Protein AF-A0A7S0BFD5-F1 (afdb_monomer_lite)

Sequence (142 aa):
APPDASTYDIEVDNAEVEEEEEFLEQQDAAEREHNFRFEEEKGTSIVSYSRNIDDSARRVDDRRKKQRERKRLLKEQKKQEKLEEINRLRNLKKLEINERLKQLEQTSGGVQFDAFDLDEDFDPDKFADKMAEKFGEDYYGQ

Radius of gyration: 46.41 Å; chains: 1; bounding box: 113×35×110 Å

Secondary structure (DSSP, 8-state):
-PPP---------HHHHHHHHHHHHHHHHHHHHHHTTTTSGGGG------S--TT--SPP--HHHHHHHHHHHHHHHHHHHHHHHHHHHHHHHHHHHHHHHHHHHHHTTS---TTS-SSS---HHHHHHHHHHHS-HHHH--

InterPro domains:
  IPR018034 KRR1 interacting protein 1 [PF05178] (75-142)
  IPR018034 KRR1 interacting protein 1 [PTHR14490] (12-141)

Foldseek 3Di:
DDDDPPDDPPPDDVVVVVVVVVVVVVVVVVVCCVVCLPVDPCSVPDDDDDPDDPPDPDDDDCPVVVVVVVVVVVVVVVVVVVVVVVVVVVVVVVVVVVVVQVVCCVVVPRQDPVVDDPPDDDDPVVVVVVCCVSCPCVNVVD

Organism: NCBI:txid101924

pLDDT: mean 84.04, std 11.94, range [46.16, 98.0]

Structure (mmCIF, N/CA/C/O backbone):
data_AF-A0A7S0BFD5-F1
#
_entry.id   AF-A0A7S0BFD5-F1
#
loop_
_atom_site.group_PDB
_atom_site.id
_atom_site.type_symbol
_atom_site.label_atom_id
_atom_site.label_alt_id
_atom_site.label_comp_id
_atom_site.label_asym_id
_atom_site.label_entity_id
_atom_site.label_seq_id
_atom_site.pdbx_PDB_ins_code
_atom_site.Cartn_x
_atom_site.Cartn_y
_atom_site.Cartn_z
_atom_site.occupancy
_atom_site.B_iso_or_equiv
_atom_site.auth_seq_id
_atom_site.auth_comp_id
_atom_site.auth_asym_id
_atom_site.auth_atom_id
_atom_site.pdbx_PDB_model_num
ATOM 1 N N . ALA A 1 1 ? 71.481 7.005 -69.201 1.00 46.16 1 ALA A N 1
ATOM 2 C CA . ALA A 1 1 ? 70.200 7.733 -69.247 1.00 46.16 1 ALA A CA 1
ATOM 3 C C . ALA A 1 1 ? 69.121 6.790 -68.727 1.00 46.16 1 ALA A C 1
ATOM 5 O O . ALA A 1 1 ? 69.156 5.636 -69.147 1.00 46.16 1 ALA A O 1
ATOM 6 N N . PRO A 1 2 ? 68.270 7.196 -67.771 1.00 47.75 2 PRO A N 1
ATOM 7 C CA . PRO A 1 2 ? 67.151 6.363 -67.335 1.00 47.75 2 PRO A CA 1
ATOM 8 C C . PRO A 1 2 ? 66.092 6.273 -68.453 1.00 47.75 2 PRO A C 1
ATOM 10 O O . PRO A 1 2 ? 65.990 7.221 -69.237 1.00 47.75 2 PRO A O 1
ATOM 13 N N . PRO A 1 3 ? 65.368 5.145 -68.577 1.00 54.84 3 PRO A N 1
ATOM 14 C CA . PRO A 1 3 ? 64.364 4.960 -69.619 1.00 54.84 3 PRO A CA 1
ATOM 15 C C . PRO A 1 3 ? 63.176 5.911 -69.432 1.00 54.84 3 PRO A C 1
ATOM 17 O O . PRO A 1 3 ? 62.758 6.196 -68.310 1.00 54.84 3 PRO A O 1
ATOM 20 N N . ASP A 1 4 ? 62.700 6.400 -70.573 1.00 54.72 4 ASP A N 1
ATOM 21 C CA . ASP A 1 4 ? 61.599 7.337 -70.769 1.00 54.72 4 ASP A CA 1
ATOM 22 C C . ASP A 1 4 ? 60.287 6.793 -70.184 1.00 54.72 4 ASP A C 1
ATOM 24 O O . ASP A 1 4 ? 60.003 5.597 -70.285 1.00 54.72 4 ASP A O 1
ATOM 28 N N . ALA A 1 5 ? 59.504 7.662 -69.547 1.00 59.16 5 ALA A N 1
ATOM 29 C CA . ALA A 1 5 ? 58.245 7.309 -68.901 1.00 59.16 5 ALA A CA 1
ATOM 30 C C . ALA A 1 5 ? 57.156 7.085 -69.966 1.00 59.16 5 ALA A C 1
ATOM 32 O O . ALA A 1 5 ? 56.283 7.927 -70.167 1.00 59.16 5 ALA A O 1
ATOM 33 N N . SER A 1 6 ? 57.215 5.955 -70.675 1.00 52.31 6 SER A N 1
ATOM 34 C CA . SER A 1 6 ? 56.127 5.504 -71.537 1.00 52.31 6 SER A CA 1
ATOM 35 C C . SER A 1 6 ? 54.962 5.046 -70.658 1.00 52.31 6 SER A C 1
ATOM 37 O O . SER A 1 6 ? 55.041 3.988 -70.035 1.00 52.31 6 SER A O 1
ATOM 39 N N . THR A 1 7 ? 53.945 5.907 -70.571 1.00 55.81 7 THR A N 1
ATOM 40 C CA . THR A 1 7 ? 52.512 5.584 -70.441 1.00 55.81 7 THR A CA 1
ATOM 41 C C . THR A 1 7 ? 52.203 4.235 -69.791 1.00 55.81 7 THR A C 1
ATOM 43 O O . THR A 1 7 ? 52.142 3.205 -70.459 1.00 55.81 7 THR A O 1
ATOM 46 N N . TYR A 1 8 ? 51.971 4.262 -68.479 1.00 54.47 8 TYR A N 1
ATOM 47 C CA . TYR A 1 8 ? 51.235 3.198 -67.809 1.00 54.47 8 TYR A CA 1
ATOM 48 C C . TYR A 1 8 ? 49.791 3.258 -68.316 1.00 54.47 8 TYR A C 1
ATOM 50 O O . TYR A 1 8 ? 49.035 4.136 -67.903 1.00 54.47 8 TYR A O 1
ATOM 58 N N . ASP A 1 9 ? 49.431 2.372 -69.242 1.00 59.56 9 ASP A N 1
ATOM 59 C CA . ASP A 1 9 ? 48.035 2.127 -69.590 1.00 59.56 9 ASP A CA 1
ATOM 60 C C . ASP A 1 9 ? 47.399 1.408 -68.396 1.00 59.56 9 ASP A C 1
ATOM 62 O O . ASP A 1 9 ? 47.637 0.226 -68.147 1.00 59.56 9 ASP A O 1
ATOM 66 N N . ILE A 1 10 ? 46.676 2.172 -67.579 1.00 63.53 10 ILE A N 1
ATOM 67 C CA . ILE A 1 10 ? 45.887 1.646 -66.470 1.00 63.53 10 ILE A CA 1
ATOM 68 C C . ILE A 1 10 ? 44.635 1.037 -67.106 1.00 63.53 10 ILE A C 1
ATOM 70 O O . ILE A 1 10 ? 43.742 1.764 -67.540 1.00 63.53 10 ILE A O 1
ATOM 74 N N . GLU A 1 11 ? 44.591 -0.289 -67.212 1.00 62.41 11 GLU A N 1
ATOM 75 C CA . GLU A 1 11 ? 43.364 -1.019 -67.529 1.00 62.41 11 GLU A CA 1
ATOM 76 C C . GLU A 1 11 ? 42.452 -0.929 -66.301 1.00 62.41 11 GLU A C 1
ATOM 78 O O . GLU A 1 11 ? 42.682 -1.596 -65.295 1.00 62.41 11 GLU A O 1
ATOM 83 N N . VAL A 1 12 ? 41.482 -0.017 -66.349 1.00 63.44 12 VAL A N 1
ATOM 84 C CA . VAL A 1 12 ? 40.490 0.162 -65.287 1.00 63.44 12 VAL A CA 1
ATOM 85 C C . VAL A 1 12 ? 39.326 -0.790 -65.565 1.00 63.44 12 VAL A C 1
ATOM 87 O O . VAL A 1 12 ? 38.690 -0.690 -66.617 1.00 63.44 12 VAL A O 1
ATOM 90 N N . ASP A 1 13 ? 39.053 -1.715 -64.645 1.00 72.00 13 ASP A N 1
ATOM 91 C CA . ASP A 1 13 ? 37.890 -2.597 -64.737 1.00 72.00 13 ASP A CA 1
ATOM 92 C C . ASP A 1 13 ? 36.614 -1.767 -64.545 1.00 72.00 13 ASP A C 1
ATOM 94 O O . ASP A 1 13 ? 36.380 -1.192 -63.485 1.00 72.00 13 ASP A O 1
ATOM 98 N N . ASN A 1 14 ? 35.753 -1.715 -65.567 1.00 72.69 14 ASN A N 1
ATOM 99 C CA . ASN A 1 14 ? 34.514 -0.923 -65.534 1.00 72.69 14 ASN A CA 1
ATOM 100 C C . ASN A 1 14 ? 33.604 -1.248 -64.332 1.00 72.69 14 ASN A C 1
ATOM 102 O O . ASN A 1 14 ? 32.849 -0.383 -63.906 1.00 72.69 14 ASN A O 1
ATOM 106 N N . ALA A 1 15 ? 33.670 -2.471 -63.795 1.00 76.00 15 ALA A N 1
ATOM 107 C CA . ALA A 1 15 ? 32.904 -2.873 -62.615 1.00 76.00 15 ALA A CA 1
ATOM 108 C C . ALA A 1 15 ? 33.402 -2.207 -61.318 1.00 76.00 15 ALA A C 1
ATOM 110 O O . ALA A 1 15 ? 32.592 -1.895 -60.454 1.00 76.00 15 ALA A O 1
ATOM 111 N N . GLU A 1 16 ? 34.710 -1.959 -61.187 1.00 77.88 16 GLU A N 1
ATOM 112 C CA . GLU A 1 16 ? 35.260 -1.225 -60.037 1.00 77.88 16 GLU A CA 1
ATOM 113 C C . GLU A 1 16 ? 34.891 0.264 -60.108 1.00 77.88 16 GLU A C 1
ATOM 115 O O . GLU A 1 16 ? 34.618 0.883 -59.084 1.00 77.88 16 GLU A O 1
ATOM 120 N N . VAL A 1 17 ? 34.813 0.828 -61.321 1.00 81.06 17 VAL A N 1
ATOM 121 C CA . VAL A 1 17 ? 34.376 2.220 -61.543 1.00 81.06 17 VAL A CA 1
ATOM 122 C C . VAL A 1 17 ? 32.908 2.412 -61.170 1.00 81.06 17 VAL A C 1
ATOM 124 O O . VAL A 1 17 ? 32.563 3.415 -60.555 1.00 81.06 17 VAL A O 1
ATOM 127 N N . GLU A 1 18 ? 32.051 1.454 -61.528 1.00 83.56 18 GLU A N 1
ATOM 128 C CA . GLU A 1 18 ? 30.623 1.483 -61.193 1.00 83.56 18 GLU A CA 1
ATOM 129 C C . GLU A 1 18 ? 30.405 1.382 -59.671 1.00 83.56 18 GLU A C 1
ATOM 131 O O . GLU A 1 18 ? 29.616 2.139 -59.111 1.00 83.56 18 GLU A O 1
ATOM 136 N N . GLU A 1 19 ? 31.168 0.532 -58.970 1.00 87.81 19 GLU A N 1
ATOM 137 C CA . GLU A 1 19 ? 31.130 0.442 -57.501 1.00 87.81 19 GLU A CA 1
ATOM 138 C C . GLU A 1 19 ? 31.628 1.734 -56.820 1.00 87.81 19 GLU A C 1
ATOM 140 O O . GLU A 1 19 ? 31.060 2.174 -55.815 1.00 87.81 19 GLU A O 1
ATOM 145 N N . GLU A 1 20 ? 32.665 2.376 -57.368 1.00 86.00 20 GLU A N 1
ATOM 146 C CA . GLU A 1 20 ? 33.180 3.655 -56.864 1.00 86.00 20 GLU A CA 1
ATOM 147 C C . GLU A 1 20 ? 32.178 4.805 -57.078 1.00 86.00 20 GLU A C 1
ATOM 149 O O . GLU A 1 20 ? 31.989 5.636 -56.186 1.00 86.00 20 GLU A O 1
ATOM 154 N N . GLU A 1 21 ? 31.480 4.826 -58.217 1.00 88.06 21 GLU A N 1
ATOM 155 C CA . GLU A 1 21 ? 30.413 5.790 -58.508 1.00 88.06 21 GLU A CA 1
ATOM 156 C C . GLU A 1 21 ? 29.210 5.604 -57.566 1.00 88.06 21 GLU A C 1
ATOM 158 O O . GLU A 1 21 ? 28.763 6.572 -56.945 1.00 88.06 21 GLU A O 1
ATOM 163 N N . GLU A 1 22 ? 28.746 4.367 -57.349 1.00 92.00 22 GLU A N 1
ATOM 164 C CA . GLU A 1 22 ? 27.674 4.068 -56.387 1.00 92.00 22 GLU A CA 1
ATOM 165 C C . GLU A 1 22 ? 28.043 4.471 -54.949 1.00 92.00 22 GLU A C 1
ATOM 167 O O . GLU A 1 22 ? 27.191 4.937 -54.183 1.00 92.00 22 GLU A O 1
ATOM 172 N N . PHE A 1 23 ? 29.307 4.298 -54.554 1.00 91.00 23 PHE A N 1
ATOM 173 C CA . PHE A 1 23 ? 29.785 4.716 -53.239 1.00 91.00 23 PHE A CA 1
ATOM 174 C C . PHE A 1 23 ? 29.765 6.243 -53.081 1.00 91.00 23 PHE A C 1
ATOM 176 O O . PHE A 1 23 ? 29.329 6.744 -52.039 1.00 91.00 23 PHE A O 1
ATOM 183 N N . LEU A 1 24 ? 30.185 6.985 -54.111 1.00 92.00 24 LEU A N 1
ATOM 184 C CA . LEU A 1 24 ? 30.123 8.450 -54.131 1.00 92.00 24 LEU A CA 1
ATOM 185 C C . LEU A 1 24 ? 28.674 8.951 -54.056 1.00 92.00 24 LEU A C 1
ATOM 187 O O . LEU A 1 24 ? 28.378 9.850 -53.269 1.00 92.00 24 LEU A O 1
ATOM 191 N N . GLU A 1 25 ? 27.746 8.326 -54.784 1.00 92.81 25 GLU A N 1
ATOM 192 C CA . GLU A 1 25 ? 26.320 8.661 -54.702 1.00 92.81 25 GLU A CA 1
ATOM 193 C C . GLU A 1 25 ? 25.729 8.387 -53.309 1.00 92.81 25 GLU A C 1
ATOM 195 O O . GLU A 1 25 ? 24.954 9.194 -52.784 1.00 92.81 25 GLU A O 1
ATOM 200 N N . GLN A 1 26 ? 26.105 7.272 -52.673 1.00 93.88 26 GLN A N 1
ATOM 201 C CA . GLN A 1 26 ? 25.697 6.960 -51.299 1.00 93.88 26 GLN A CA 1
ATOM 202 C C . GLN A 1 26 ? 26.268 7.961 -50.290 1.00 93.88 26 GLN A C 1
ATOM 204 O O . GLN A 1 26 ? 25.573 8.339 -49.341 1.00 93.88 26 GLN A O 1
ATOM 209 N N . GLN A 1 27 ? 27.510 8.408 -50.490 1.00 94.12 27 GLN A N 1
ATOM 210 C CA . GLN A 1 27 ? 28.124 9.440 -49.664 1.00 94.12 27 GLN A CA 1
ATOM 211 C C . GLN A 1 27 ? 27.370 10.768 -49.803 1.00 94.12 27 GLN A C 1
ATOM 213 O O . GLN A 1 27 ? 26.967 11.346 -48.791 1.00 94.12 27 GLN A O 1
ATOM 218 N N . ASP A 1 28 ? 27.095 11.204 -51.031 1.00 91.56 28 ASP A N 1
ATOM 219 C CA . ASP A 1 28 ? 26.327 12.419 -51.311 1.00 91.56 28 ASP A CA 1
ATOM 220 C C . ASP A 1 28 ? 24.913 12.354 -50.716 1.00 91.56 28 ASP A C 1
ATOM 222 O O . ASP A 1 28 ? 24.412 13.336 -50.154 1.00 91.56 28 ASP A O 1
ATOM 226 N N . ALA A 1 29 ? 24.258 11.192 -50.796 1.00 91.06 29 ALA A N 1
ATOM 227 C CA . ALA A 1 29 ? 22.954 10.963 -50.185 1.00 91.06 29 ALA A CA 1
ATOM 228 C C . ALA A 1 29 ? 23.021 11.053 -48.652 1.00 91.06 29 ALA A C 1
ATOM 230 O O . ALA A 1 29 ? 22.196 11.739 -48.051 1.00 91.06 29 ALA A O 1
ATOM 231 N N . ALA A 1 30 ? 24.022 10.442 -48.014 1.00 90.12 30 ALA A N 1
ATOM 232 C CA . ALA A 1 30 ? 24.207 10.514 -46.565 1.00 90.12 30 ALA A CA 1
ATOM 233 C C . ALA A 1 30 ? 24.528 11.941 -46.083 1.00 90.12 30 ALA A C 1
ATOM 235 O O . ALA A 1 30 ? 24.033 12.374 -45.036 1.00 90.12 30 ALA A O 1
ATOM 236 N N . GLU A 1 31 ? 25.330 12.695 -46.841 1.00 91.06 31 GLU A N 1
ATOM 237 C CA . GLU A 1 31 ? 25.634 14.101 -46.562 1.00 91.06 31 GLU A CA 1
ATOM 238 C C . GLU A 1 31 ? 24.389 14.981 -46.705 1.00 91.06 31 GLU A C 1
ATOM 240 O O . GLU A 1 31 ? 24.126 15.826 -45.843 1.00 91.06 31 GLU A O 1
ATOM 245 N N . ARG A 1 32 ? 23.576 14.752 -47.742 1.00 89.88 32 ARG A N 1
ATOM 246 C CA . ARG A 1 32 ? 22.288 15.430 -47.927 1.00 89.88 32 ARG A CA 1
ATOM 247 C C . ARG A 1 32 ? 21.331 15.117 -46.782 1.00 89.88 32 ARG A C 1
ATOM 249 O O . ARG A 1 32 ? 20.856 16.047 -46.133 1.00 89.88 32 ARG A O 1
ATOM 256 N N . GLU A 1 33 ? 21.130 13.838 -46.475 1.00 88.12 33 GLU A N 1
ATOM 257 C CA . GLU A 1 33 ? 20.287 13.397 -45.366 1.00 88.12 33 GLU A CA 1
ATOM 258 C C . GLU A 1 33 ? 20.755 14.000 -44.038 1.00 88.12 33 GLU A C 1
ATOM 260 O O . GLU A 1 33 ? 19.915 14.341 -43.214 1.00 88.12 33 GLU A O 1
ATOM 265 N N . HIS A 1 34 ? 22.071 14.163 -43.816 1.00 85.44 34 HIS A N 1
ATOM 266 C CA . HIS A 1 34 ? 22.652 14.789 -42.623 1.00 85.44 34 HIS A CA 1
ATOM 267 C C . HIS A 1 34 ? 22.445 16.311 -42.569 1.00 85.44 34 HIS A C 1
ATOM 269 O O . HIS A 1 34 ? 22.124 16.866 -41.511 1.00 85.44 34 HIS A O 1
ATOM 275 N N . ASN A 1 35 ? 22.682 17.002 -43.678 1.00 91.19 35 ASN A N 1
ATOM 276 C CA . ASN A 1 35 ? 22.654 18.461 -43.736 1.00 91.19 35 ASN A CA 1
ATOM 277 C C . ASN A 1 35 ? 21.220 18.998 -43.768 1.00 91.19 35 ASN A C 1
ATOM 279 O O . ASN A 1 35 ? 20.930 20.004 -43.125 1.00 91.19 35 ASN A O 1
ATOM 283 N N . PHE A 1 36 ? 20.312 18.275 -44.423 1.00 88.94 36 PHE A N 1
ATOM 284 C CA . PHE A 1 36 ? 18.900 18.625 -44.567 1.00 88.94 36 PHE A CA 1
ATOM 285 C C . PHE A 1 36 ? 17.987 17.811 -43.640 1.00 88.94 36 PHE A C 1
ATOM 287 O O . PHE A 1 36 ? 16.781 17.719 -43.868 1.00 88.94 36 PHE A O 1
ATOM 294 N N . ARG A 1 37 ? 18.530 17.287 -42.529 1.00 84.50 37 ARG A N 1
ATOM 295 C CA . ARG A 1 37 ? 17.804 16.492 -41.513 1.00 84.50 37 ARG A CA 1
ATOM 296 C C . ARG A 1 37 ? 16.490 17.087 -41.028 1.00 84.50 37 ARG A C 1
ATOM 298 O O . ARG A 1 37 ? 15.688 16.355 -40.474 1.00 84.50 37 ARG A O 1
ATOM 305 N N . PHE A 1 38 ? 16.293 18.395 -41.125 1.00 84.56 38 PHE A N 1
ATOM 306 C CA . PHE A 1 38 ? 15.076 19.063 -40.653 1.00 84.56 38 PHE A CA 1
ATOM 307 C C . PHE A 1 38 ? 14.157 19.525 -41.790 1.00 84.56 38 PHE A C 1
ATOM 309 O O . PHE A 1 38 ? 13.037 19.950 -41.521 1.00 84.56 38 PHE A O 1
ATOM 316 N N . GLU A 1 39 ? 14.628 19.448 -43.033 1.00 85.12 39 GLU A N 1
ATOM 317 C CA . GLU A 1 39 ? 13.907 19.870 -44.236 1.00 85.12 39 GLU A CA 1
ATOM 318 C C . GLU A 1 39 ? 13.321 18.666 -44.989 1.00 85.12 39 GLU A C 1
ATOM 320 O O . GLU A 1 39 ? 12.280 18.791 -45.631 1.00 85.12 39 GLU A O 1
ATOM 325 N N . GLU A 1 40 ? 13.932 17.483 -44.860 1.00 79.81 40 GLU A N 1
ATOM 326 C CA . GLU A 1 40 ? 13.418 16.241 -45.440 1.00 79.81 40 GLU A CA 1
ATOM 327 C C . GLU A 1 40 ? 12.289 15.608 -44.604 1.00 79.81 40 GLU A C 1
ATOM 329 O O . GLU A 1 40 ? 12.316 15.592 -43.371 1.00 79.81 40 GLU A O 1
ATOM 334 N N . GLU A 1 41 ? 11.301 15.008 -45.280 1.00 77.81 41 GLU A N 1
ATOM 335 C CA . GLU A 1 41 ? 10.069 14.472 -44.670 1.00 77.81 41 GLU A CA 1
ATOM 336 C C . GLU A 1 41 ? 10.325 13.459 -43.537 1.00 77.81 41 GLU A C 1
ATOM 338 O O . GLU A 1 41 ? 9.615 13.443 -42.528 1.00 77.81 41 GLU A O 1
ATOM 343 N N . LYS A 1 42 ? 11.370 12.630 -43.665 1.00 72.31 42 LYS A N 1
ATOM 344 C CA . LYS A 1 42 ? 11.741 11.604 -42.672 1.00 72.31 42 LYS A CA 1
ATOM 345 C C . LYS A 1 42 ? 12.485 12.162 -41.462 1.00 72.31 42 LYS A C 1
ATOM 347 O O . LYS A 1 42 ? 12.529 11.503 -40.423 1.00 72.31 42 LYS A O 1
ATOM 352 N N . GLY A 1 43 ? 13.013 13.376 -41.568 1.00 73.31 43 GLY A N 1
ATOM 353 C CA . GLY A 1 43 ? 13.802 14.043 -40.541 1.00 73.31 43 GLY A CA 1
ATOM 354 C C . GLY A 1 43 ? 13.075 14.278 -39.217 1.00 73.31 43 GLY A C 1
ATOM 355 O O . GLY A 1 43 ? 13.667 14.273 -38.139 1.00 73.31 43 GLY A O 1
ATOM 356 N N . THR A 1 44 ? 11.752 14.421 -39.292 1.00 78.62 44 THR A N 1
ATOM 357 C CA . THR A 1 44 ? 10.878 14.614 -38.125 1.00 78.62 44 THR A CA 1
ATOM 358 C C . THR A 1 44 ? 10.493 13.306 -37.428 1.00 78.62 44 THR A C 1
ATOM 360 O O . THR A 1 44 ? 9.988 13.326 -36.302 1.00 78.62 44 THR A O 1
ATOM 363 N N . SER A 1 45 ? 10.731 12.158 -38.070 1.00 82.31 45 SER A N 1
ATOM 364 C CA . SER A 1 45 ? 10.326 10.844 -37.574 1.00 82.31 45 SER A CA 1
ATOM 365 C C . SER A 1 45 ? 11.474 10.140 -36.846 1.00 82.31 45 SER A C 1
ATOM 367 O O . SER A 1 45 ? 12.522 9.853 -37.418 1.00 82.31 45 SER A O 1
ATOM 369 N N . ILE A 1 46 ? 11.283 9.841 -35.557 1.00 83.50 46 ILE A N 1
ATOM 370 C CA . ILE A 1 46 ? 12.269 9.097 -34.763 1.00 83.50 46 ILE A CA 1
ATOM 371 C C . ILE A 1 46 ? 11.923 7.610 -34.821 1.00 83.50 46 ILE A C 1
ATOM 373 O O . ILE A 1 46 ? 10.905 7.179 -34.272 1.00 83.50 46 ILE A O 1
ATOM 377 N N . VAL A 1 47 ? 12.796 6.810 -35.432 1.00 87.12 47 VAL A N 1
ATOM 378 C CA . VAL A 1 47 ? 12.679 5.349 -35.390 1.00 87.12 47 VAL A CA 1
ATOM 379 C C . VAL A 1 47 ? 12.997 4.875 -33.973 1.00 87.12 47 VAL A C 1
ATOM 381 O O . VAL A 1 47 ? 14.097 5.083 -33.461 1.00 87.12 47 VAL A O 1
ATOM 384 N N . SER A 1 48 ? 12.024 4.237 -33.323 1.00 89.38 48 SER A N 1
ATOM 385 C CA . SER A 1 48 ? 12.203 3.640 -32.001 1.00 89.38 48 SER A CA 1
ATOM 386 C C . SER A 1 48 ? 12.000 2.132 -32.065 1.00 89.38 48 SER A C 1
ATOM 388 O O . SER A 1 48 ? 11.142 1.636 -32.791 1.00 89.38 48 SER A O 1
ATOM 390 N N . TYR A 1 49 ? 12.800 1.405 -31.292 1.00 88.88 49 TYR A N 1
ATOM 391 C CA . TYR A 1 49 ? 12.723 -0.048 -31.167 1.00 88.88 49 TYR A CA 1
ATOM 392 C C . TYR A 1 49 ? 12.225 -0.425 -29.771 1.00 88.88 49 TYR A C 1
ATOM 394 O O . TYR A 1 49 ? 12.358 0.354 -28.817 1.00 88.88 49 TYR A O 1
ATOM 402 N N . SER A 1 50 ? 11.654 -1.626 -29.626 1.00 89.94 50 SER A N 1
ATOM 403 C CA . SER A 1 50 ? 11.218 -2.098 -28.314 1.00 89.94 50 SER A CA 1
ATOM 404 C C . SER A 1 50 ? 12.425 -2.251 -27.385 1.00 89.94 50 SER A C 1
ATOM 406 O O . SER A 1 50 ? 13.454 -2.830 -27.724 1.00 89.94 50 SER A O 1
ATOM 408 N N . ARG A 1 51 ? 12.304 -1.717 -26.168 1.00 84.69 51 ARG A N 1
ATOM 409 C CA . ARG A 1 51 ? 13.334 -1.894 -25.129 1.00 84.69 51 ARG A CA 1
ATOM 410 C C . ARG A 1 51 ? 13.310 -3.293 -24.519 1.00 84.69 51 ARG A C 1
ATOM 412 O O . ARG A 1 51 ? 14.304 -3.728 -23.948 1.00 84.69 51 ARG A O 1
ATOM 419 N N . ASN A 1 52 ? 12.162 -3.958 -24.619 1.00 83.62 52 ASN A N 1
ATOM 420 C CA . ASN A 1 52 ? 11.964 -5.326 -24.175 1.00 83.62 52 ASN A CA 1
ATOM 421 C C . ASN A 1 52 ? 11.917 -6.212 -25.415 1.00 83.62 52 ASN A C 1
ATOM 423 O O . ASN A 1 52 ? 11.090 -5.996 -26.303 1.00 83.62 52 ASN A O 1
ATOM 427 N N . ILE A 1 53 ? 12.836 -7.166 -25.467 1.00 86.06 53 ILE A N 1
ATOM 428 C CA . ILE A 1 53 ? 12.927 -8.170 -26.519 1.00 86.06 53 ILE A CA 1
ATOM 429 C C . ILE A 1 53 ? 12.655 -9.497 -25.822 1.00 86.06 53 ILE A C 1
ATOM 431 O O . ILE A 1 53 ? 13.483 -9.953 -25.032 1.00 86.06 53 ILE A O 1
ATOM 435 N N . ASP A 1 54 ? 11.479 -10.070 -26.067 1.00 82.44 54 ASP A N 1
ATOM 436 C CA . ASP A 1 54 ? 11.039 -11.290 -25.380 1.00 82.44 54 ASP A CA 1
ATOM 437 C C . ASP A 1 54 ? 11.881 -12.511 -25.786 1.00 82.44 54 ASP A C 1
ATOM 439 O O . ASP A 1 54 ? 12.121 -13.389 -24.963 1.00 82.44 54 ASP A O 1
ATOM 443 N N . ASP A 1 55 ? 12.418 -12.515 -27.012 1.00 85.50 55 ASP A N 1
ATOM 444 C CA . ASP A 1 55 ? 13.301 -13.565 -27.545 1.00 85.50 55 ASP A CA 1
ATOM 445 C C . ASP A 1 55 ? 14.791 -13.339 -27.209 1.00 85.50 55 ASP A C 1
ATOM 447 O O . ASP A 1 55 ? 15.709 -13.825 -27.869 1.00 85.50 55 ASP A O 1
ATOM 451 N N . SER A 1 56 ? 15.084 -12.536 -26.182 1.00 85.62 56 SER A N 1
ATOM 452 C CA . SER A 1 56 ? 16.466 -12.354 -25.750 1.00 85.62 56 SER A CA 1
ATOM 453 C C . SER A 1 56 ? 16.966 -13.590 -25.001 1.00 85.62 56 SER A C 1
ATOM 455 O O . SER A 1 56 ? 16.459 -13.935 -23.936 1.00 85.62 56 SER A O 1
ATOM 457 N N . ALA A 1 57 ? 18.072 -14.178 -25.464 1.00 87.19 57 ALA A N 1
ATOM 458 C CA . ALA A 1 57 ? 18.802 -15.208 -24.715 1.00 87.19 57 ALA A CA 1
ATOM 459 C C . ALA A 1 57 ? 19.418 -14.687 -23.392 1.00 87.19 57 ALA A C 1
ATOM 461 O O . ALA A 1 57 ? 19.983 -15.452 -22.606 1.00 87.19 57 ALA A O 1
ATOM 462 N N . ARG A 1 58 ? 19.343 -13.372 -23.122 1.00 87.12 58 ARG A N 1
ATOM 463 C CA . ARG A 1 58 ? 19.839 -12.764 -21.886 1.00 87.12 58 ARG A CA 1
ATOM 464 C C . ARG A 1 58 ? 18.922 -13.113 -20.714 1.00 87.12 58 ARG A C 1
ATOM 466 O O . ARG A 1 58 ? 17.746 -12.770 -20.684 1.00 87.12 58 ARG A O 1
ATOM 473 N N . ARG A 1 59 ? 19.509 -13.662 -19.651 1.00 86.81 59 ARG A N 1
ATOM 474 C CA . ARG A 1 59 ? 18.822 -13.830 -18.365 1.00 86.81 59 ARG A CA 1
ATOM 475 C C . ARG A 1 59 ? 18.444 -12.472 -17.751 1.00 86.81 59 ARG A C 1
ATOM 477 O O . ARG A 1 59 ? 19.311 -11.632 -17.513 1.00 86.81 59 ARG A O 1
ATOM 484 N N . VAL A 1 60 ? 17.167 -12.305 -17.409 1.00 86.44 60 VAL A N 1
ATOM 485 C CA . VAL A 1 60 ? 16.638 -11.108 -16.734 1.00 86.44 60 VAL A CA 1
ATOM 486 C C . VAL A 1 60 ? 17.036 -11.084 -15.248 1.00 86.44 60 VAL A C 1
ATOM 488 O O . VAL A 1 60 ? 16.966 -12.099 -14.548 1.00 86.44 60 VAL A O 1
ATOM 491 N N . ASP A 1 61 ? 17.464 -9.920 -14.743 1.00 90.00 61 ASP A N 1
ATOM 492 C CA . ASP A 1 61 ? 17.759 -9.726 -13.316 1.00 90.00 61 ASP A CA 1
ATOM 493 C C . ASP A 1 61 ? 16.492 -9.385 -12.511 1.00 90.00 61 ASP A C 1
ATOM 495 O O . ASP A 1 61 ? 16.068 -8.233 -12.405 1.00 90.00 61 ASP A O 1
ATOM 499 N N . ASP A 1 62 ? 15.920 -10.401 -11.865 1.00 93.44 62 ASP A N 1
ATOM 500 C CA . ASP A 1 62 ? 14.727 -10.260 -11.025 1.00 93.44 62 ASP A CA 1
ATOM 501 C C . ASP A 1 62 ? 15.012 -9.914 -9.555 1.00 93.44 62 ASP A C 1
ATOM 503 O O . ASP A 1 62 ? 14.086 -9.888 -8.736 1.00 93.44 62 ASP A O 1
ATOM 507 N N . ARG A 1 63 ? 16.264 -9.655 -9.150 1.00 95.12 63 ARG A N 1
ATOM 508 C CA . ARG A 1 63 ? 16.606 -9.462 -7.724 1.00 95.12 63 ARG A CA 1
ATOM 509 C C . ARG A 1 63 ? 15.793 -8.343 -7.077 1.00 95.12 63 ARG A C 1
ATOM 511 O O . ARG A 1 63 ? 15.247 -8.521 -5.985 1.00 95.12 63 ARG A O 1
ATOM 518 N N . ARG A 1 64 ? 15.659 -7.203 -7.764 1.00 94.44 64 ARG A N 1
ATOM 519 C CA . ARG A 1 64 ? 14.875 -6.055 -7.274 1.00 94.44 64 ARG A CA 1
ATOM 520 C C . ARG A 1 64 ? 13.376 -6.352 -7.259 1.00 94.44 64 ARG A C 1
ATOM 522 O O . ARG A 1 64 ? 12.703 -5.968 -6.303 1.00 94.44 64 ARG A O 1
ATOM 529 N N . LYS A 1 65 ? 12.858 -7.050 -8.275 1.00 95.25 65 LYS A N 1
ATOM 530 C CA . LYS A 1 65 ? 11.446 -7.462 -8.351 1.00 95.25 65 LYS A CA 1
ATOM 531 C C . LYS A 1 65 ? 11.090 -8.374 -7.176 1.00 95.25 65 LYS A C 1
ATOM 533 O O . LYS A 1 65 ? 10.212 -8.029 -6.389 1.00 95.25 65 LYS A O 1
ATOM 538 N N . LYS A 1 66 ? 11.881 -9.428 -6.956 1.00 96.38 66 LYS A N 1
ATOM 539 C CA . LYS A 1 66 ? 11.732 -10.347 -5.815 1.00 96.38 66 LYS A CA 1
ATOM 540 C C . LYS A 1 66 ? 11.822 -9.622 -4.473 1.00 96.38 66 LYS A C 1
ATOM 542 O O . LYS A 1 66 ? 11.054 -9.909 -3.559 1.00 96.38 66 LYS A O 1
ATOM 547 N N . GLN A 1 67 ? 12.728 -8.652 -4.330 1.00 97.44 67 GLN A N 1
ATOM 548 C CA . GLN A 1 67 ? 12.829 -7.865 -3.098 1.00 97.44 67 GLN A CA 1
ATOM 549 C C . GLN A 1 67 ? 11.580 -7.004 -2.848 1.00 97.44 67 GLN A C 1
ATOM 551 O O . GLN A 1 67 ? 11.127 -6.902 -1.706 1.00 97.44 67 GLN A O 1
ATOM 556 N N . ARG A 1 68 ? 11.011 -6.386 -3.891 1.00 97.44 68 ARG A N 1
ATOM 557 C CA . ARG A 1 68 ? 9.762 -5.615 -3.786 1.00 97.44 68 ARG A CA 1
ATOM 558 C C . ARG A 1 68 ? 8.582 -6.511 -3.426 1.00 97.44 68 ARG A C 1
ATOM 560 O O . ARG A 1 68 ? 7.831 -6.156 -2.524 1.00 97.44 68 ARG A O 1
ATOM 567 N N . GLU A 1 69 ? 8.462 -7.672 -4.064 1.00 97.31 69 GLU A N 1
ATOM 568 C CA . GLU A 1 69 ? 7.412 -8.653 -3.768 1.00 97.31 69 GLU A CA 1
ATOM 569 C C . GLU A 1 69 ? 7.485 -9.138 -2.318 1.00 97.31 69 GLU A C 1
ATOM 571 O O . GLU A 1 69 ? 6.484 -9.080 -1.608 1.00 97.31 69 GLU A O 1
ATOM 576 N N . ARG A 1 70 ? 8.680 -9.487 -1.822 1.00 97.12 70 ARG A N 1
ATOM 577 C CA . ARG A 1 70 ? 8.883 -9.847 -0.406 1.00 97.12 70 ARG A CA 1
ATOM 578 C C . ARG A 1 70 ? 8.458 -8.727 0.543 1.00 97.12 70 ARG A C 1
ATOM 580 O O . ARG A 1 70 ? 7.765 -8.980 1.521 1.00 97.12 70 ARG A O 1
AT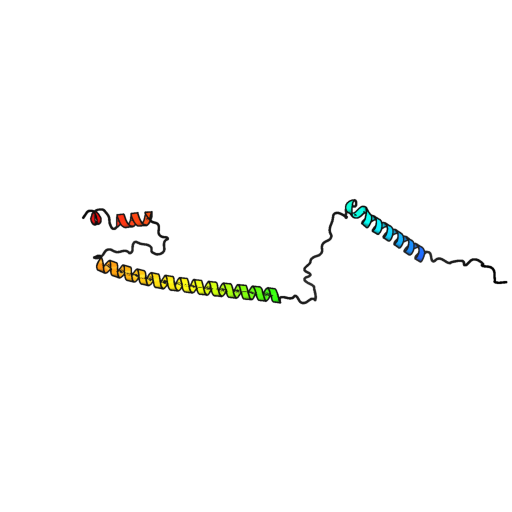OM 587 N N . LYS A 1 71 ? 8.839 -7.476 0.257 1.00 97.69 71 LYS A N 1
ATOM 588 C CA . LYS A 1 71 ? 8.425 -6.317 1.069 1.00 97.69 71 LYS A CA 1
ATOM 589 C C . LYS A 1 71 ? 6.910 -6.101 1.034 1.00 97.69 71 LYS A C 1
ATOM 591 O O . LYS A 1 71 ? 6.347 -5.724 2.057 1.00 97.69 71 LYS A O 1
ATOM 596 N N . ARG A 1 72 ? 6.264 -6.310 -0.118 1.00 97.94 72 ARG A N 1
ATOM 597 C CA . ARG A 1 72 ? 4.805 -6.204 -0.262 1.00 97.94 72 ARG A CA 1
ATOM 598 C C . ARG A 1 72 ? 4.107 -7.259 0.591 1.00 97.94 72 ARG A C 1
ATOM 600 O O . ARG A 1 72 ? 3.275 -6.894 1.411 1.00 97.94 72 ARG A O 1
ATOM 607 N N . LEU A 1 73 ? 4.526 -8.515 0.461 1.00 97.62 73 LEU A N 1
ATOM 608 C CA . LEU A 1 73 ? 3.966 -9.644 1.198 1.00 97.62 73 LEU A CA 1
ATOM 609 C C . LEU A 1 73 ? 4.118 -9.469 2.717 1.00 97.62 73 LEU A C 1
ATOM 611 O O . LEU A 1 73 ? 3.151 -9.625 3.450 1.00 97.62 73 LEU A O 1
ATOM 615 N N . LEU A 1 74 ? 5.285 -9.021 3.193 1.00 97.81 74 LEU A N 1
ATOM 616 C CA . LEU A 1 74 ? 5.489 -8.722 4.617 1.00 97.81 74 LEU A CA 1
ATOM 617 C C . LEU A 1 74 ? 4.583 -7.594 5.133 1.00 97.81 74 LEU A C 1
ATOM 619 O O . LEU A 1 74 ? 4.132 -7.633 6.275 1.00 97.81 74 LEU A O 1
ATOM 623 N N . LYS A 1 75 ? 4.341 -6.555 4.327 1.00 98.00 75 LYS A N 1
ATOM 624 C CA . LYS A 1 75 ? 3.432 -5.462 4.708 1.00 98.00 75 LYS A CA 1
ATOM 625 C C . LYS A 1 75 ? 1.981 -5.932 4.760 1.00 98.00 75 LYS A C 1
ATOM 627 O O . LYS A 1 75 ? 1.245 -5.496 5.638 1.00 98.00 75 LYS A O 1
ATOM 632 N N . GLU A 1 76 ? 1.590 -6.787 3.826 1.00 97.81 76 GLU A N 1
ATOM 633 C CA . GLU A 1 76 ? 0.249 -7.354 3.745 1.00 97.81 76 GLU A CA 1
ATOM 634 C C . GLU A 1 76 ? -0.042 -8.277 4.931 1.00 97.81 76 GLU A C 1
ATOM 636 O O . GLU A 1 76 ? -1.038 -8.062 5.616 1.00 97.81 76 GLU A O 1
ATOM 641 N N . GLN A 1 77 ? 0.882 -9.183 5.263 1.00 97.69 77 GLN A N 1
ATOM 642 C CA . GLN A 1 77 ? 0.787 -10.036 6.454 1.00 97.69 77 GLN A CA 1
ATOM 643 C C . GLN A 1 77 ? 0.650 -9.209 7.736 1.00 97.69 77 GLN A C 1
ATOM 645 O O . GLN A 1 77 ? -0.309 -9.371 8.480 1.00 97.69 77 GLN A O 1
ATOM 650 N N . LYS A 1 78 ? 1.523 -8.213 7.939 1.00 97.19 78 LYS A N 1
ATOM 651 C CA . LYS A 1 78 ? 1.426 -7.310 9.100 1.00 97.19 78 LYS A CA 1
ATOM 652 C C . LYS A 1 78 ? 0.111 -6.532 9.156 1.00 97.19 78 LYS A C 1
ATOM 654 O O . LYS A 1 78 ? -0.321 -6.137 10.234 1.00 97.19 78 LYS A O 1
ATOM 659 N N . LYS A 1 79 ? -0.496 -6.221 8.006 1.00 97.69 79 LYS A N 1
ATOM 660 C CA . LYS A 1 79 ? -1.802 -5.551 7.960 1.00 97.69 79 LYS A CA 1
ATOM 661 C C . LYS A 1 79 ? -2.909 -6.520 8.372 1.00 97.69 79 LYS A C 1
ATOM 663 O O . LYS A 1 79 ? -3.774 -6.115 9.138 1.00 97.69 79 LYS A O 1
ATOM 668 N N . GLN A 1 80 ? -2.862 -7.762 7.896 1.00 97.62 80 GLN A N 1
ATOM 669 C CA . GLN A 1 80 ? -3.813 -8.813 8.266 1.00 97.62 80 GLN A CA 1
ATOM 670 C C . GLN A 1 80 ? -3.753 -9.109 9.768 1.00 97.62 80 GLN A C 1
ATOM 672 O O . GLN A 1 80 ? -4.773 -8.973 10.432 1.00 97.62 80 GLN A O 1
ATOM 677 N N . GLU A 1 81 ? -2.561 -9.334 10.326 1.00 97.69 81 GLU A N 1
ATOM 678 C CA . GLU A 1 81 ? -2.359 -9.548 11.770 1.00 97.69 81 GLU A CA 1
ATOM 679 C C . GLU A 1 81 ? -2.948 -8.404 12.614 1.00 97.69 81 GLU A C 1
ATOM 681 O O . GLU A 1 81 ? -3.632 -8.626 13.610 1.00 97.69 81 GLU A O 1
ATOM 686 N N . LYS A 1 82 ? -2.733 -7.148 12.197 1.00 97.62 82 LYS A N 1
ATOM 687 C CA . LYS A 1 82 ? -3.307 -5.982 12.886 1.00 97.62 82 LYS A CA 1
ATOM 688 C C . LYS A 1 82 ? -4.829 -5.936 12.799 1.00 97.62 82 LYS A C 1
ATOM 690 O O . LYS A 1 82 ? -5.470 -5.547 13.768 1.00 97.62 82 LYS A O 1
ATOM 695 N N . LEU A 1 83 ? -5.404 -6.271 11.646 1.00 97.31 83 LEU A N 1
ATOM 696 C CA . LEU A 1 83 ? -6.857 -6.301 11.471 1.00 97.31 83 LEU A CA 1
ATOM 697 C C . LEU A 1 83 ? -7.490 -7.405 12.320 1.00 97.31 83 LEU A C 1
ATOM 699 O O . LEU A 1 83 ? -8.518 -7.168 12.949 1.00 97.31 83 LEU A O 1
ATOM 703 N N . GLU A 1 84 ? -6.863 -8.577 12.375 1.00 97.12 84 GLU A N 1
ATOM 704 C CA . GLU A 1 84 ? -7.281 -9.686 13.233 1.00 97.12 84 GLU A CA 1
ATOM 705 C C . GLU A 1 84 ? -7.239 -9.294 14.712 1.00 97.12 84 GLU A C 1
ATOM 707 O O . GLU A 1 84 ? -8.221 -9.498 15.426 1.00 97.12 84 GLU A O 1
ATOM 712 N N . GLU A 1 85 ? -6.163 -8.641 15.156 1.00 96.06 85 GLU A N 1
ATOM 713 C CA . GLU A 1 85 ? -6.055 -8.161 16.534 1.00 96.06 85 GLU A CA 1
ATOM 714 C C . GLU A 1 85 ? -7.099 -7.080 16.850 1.00 96.06 85 GLU A C 1
ATOM 716 O O . GLU A 1 85 ? -7.761 -7.143 17.884 1.00 96.06 85 GLU A O 1
ATOM 721 N N . ILE A 1 86 ? -7.337 -6.126 15.941 1.00 96.56 86 ILE A N 1
ATOM 722 C CA . ILE A 1 86 ? -8.406 -5.125 16.097 1.00 96.56 86 ILE A CA 1
ATOM 723 C C . ILE A 1 86 ? -9.774 -5.804 16.214 1.00 96.56 86 ILE A C 1
ATOM 725 O O . ILE A 1 86 ? -10.575 -5.427 17.067 1.00 96.56 86 ILE A O 1
ATOM 729 N N . ASN A 1 87 ? -10.051 -6.812 15.387 1.00 95.75 87 ASN A N 1
ATOM 730 C CA . ASN A 1 87 ? -11.311 -7.547 15.438 1.00 95.75 87 ASN A CA 1
ATOM 731 C C . ASN A 1 87 ? -11.460 -8.313 16.759 1.00 95.75 87 ASN A C 1
ATOM 733 O O . ASN A 1 87 ? -12.534 -8.290 17.361 1.00 95.75 87 ASN A O 1
ATOM 737 N N . ARG A 1 88 ? -10.383 -8.933 17.253 1.00 95.75 88 ARG A N 1
ATOM 738 C CA . ARG A 1 88 ? -10.365 -9.595 18.561 1.00 95.75 88 ARG A CA 1
ATOM 739 C C . ARG A 1 88 ? -10.646 -8.606 19.691 1.00 95.75 88 ARG A C 1
ATOM 741 O O . ARG A 1 88 ? -11.515 -8.868 20.520 1.00 95.75 88 ARG A O 1
ATOM 748 N N . LEU A 1 89 ? -9.952 -7.468 19.707 1.00 96.00 89 LEU A N 1
ATOM 749 C CA . LEU A 1 89 ? -10.152 -6.414 20.702 1.00 96.00 89 LEU A CA 1
ATOM 750 C C . LEU A 1 89 ? -11.572 -5.842 20.642 1.00 96.00 89 LEU A C 1
ATOM 752 O O . LEU A 1 89 ? -12.187 -5.642 21.688 1.00 96.00 89 LEU A O 1
ATOM 756 N N . ARG A 1 90 ? -12.125 -5.643 19.438 1.00 92.94 90 ARG A N 1
ATOM 757 C CA . ARG A 1 90 ? -13.517 -5.216 19.250 1.00 92.94 90 ARG A CA 1
ATOM 758 C C . ARG A 1 90 ? -14.482 -6.227 19.866 1.00 92.94 90 ARG A C 1
ATOM 760 O O . ARG A 1 90 ? -15.364 -5.828 20.614 1.00 92.94 90 ARG A O 1
ATOM 767 N N . ASN A 1 91 ? -14.295 -7.520 19.609 1.00 92.62 91 ASN A N 1
ATOM 768 C CA . ASN A 1 91 ? -15.160 -8.565 20.161 1.00 92.62 91 ASN A CA 1
ATOM 769 C C . ASN A 1 91 ? -15.078 -8.628 21.692 1.00 92.62 91 ASN A C 1
ATOM 771 O O . ASN A 1 91 ? -16.111 -8.707 22.350 1.00 92.62 91 ASN A O 1
ATOM 775 N N . LEU A 1 92 ? -13.876 -8.526 22.269 1.00 95.75 92 LEU A N 1
ATOM 776 C CA . LEU A 1 92 ? -13.706 -8.461 23.725 1.00 95.75 92 LEU A CA 1
ATOM 777 C C . LEU A 1 92 ? -14.403 -7.232 24.322 1.00 95.75 92 LEU A C 1
ATOM 779 O O . LEU A 1 92 ? -15.082 -7.349 25.337 1.00 95.75 92 LEU A O 1
ATOM 783 N N . LYS A 1 93 ? -14.297 -6.069 23.669 1.00 93.69 93 LYS A N 1
ATOM 784 C CA . LYS A 1 93 ? -14.993 -4.852 24.104 1.00 93.69 93 LYS A CA 1
ATOM 785 C C . LYS A 1 93 ? -16.509 -4.956 23.988 1.00 93.69 93 LYS A C 1
ATOM 787 O O . LYS A 1 93 ? -17.197 -4.506 24.896 1.00 93.69 93 LYS A O 1
ATOM 792 N N . LYS A 1 94 ? -17.030 -5.584 22.931 1.00 90.19 94 LYS A N 1
ATOM 793 C CA . LYS A 1 94 ? -18.466 -5.874 22.797 1.00 90.19 94 LYS A CA 1
ATOM 794 C C . LYS A 1 94 ? -18.970 -6.744 23.949 1.00 90.19 94 LYS A C 1
ATOM 796 O O . LYS A 1 94 ? -20.001 -6.435 24.533 1.00 90.19 94 LYS A O 1
ATOM 801 N N . LEU A 1 95 ? -18.227 -7.794 24.308 1.00 91.69 95 LEU A N 1
ATOM 802 C CA . LEU A 1 95 ? -18.567 -8.643 25.454 1.00 91.69 95 LEU A CA 1
ATOM 803 C C . LEU A 1 95 ? -18.566 -7.848 26.766 1.00 91.69 95 LEU A C 1
ATOM 805 O O . LEU A 1 95 ? -19.543 -7.914 27.505 1.00 91.69 95 LEU A O 1
ATOM 809 N N . GLU A 1 96 ? -17.529 -7.043 27.010 1.00 93.12 96 GLU A N 1
ATOM 810 C CA . GLU A 1 96 ? -17.439 -6.187 28.201 1.00 93.12 96 GLU A CA 1
ATOM 811 C C . GLU A 1 96 ? -18.606 -5.185 28.286 1.00 93.12 96 GLU A C 1
ATOM 813 O O . GLU A 1 96 ? -19.189 -4.997 29.353 1.00 93.12 96 GLU A O 1
ATOM 818 N N . ILE A 1 97 ? -18.979 -4.550 27.170 1.00 90.19 97 ILE A N 1
ATOM 819 C CA . ILE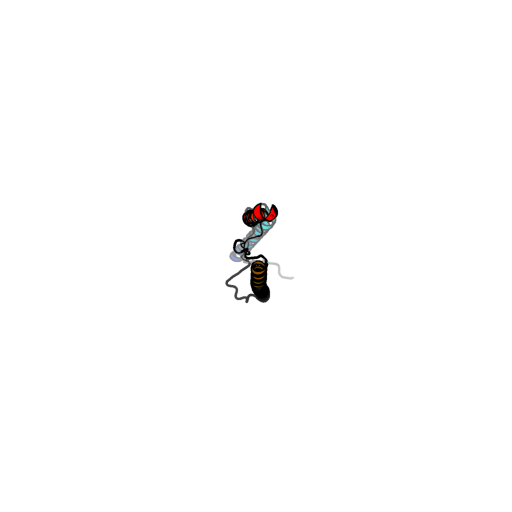 A 1 97 ? -20.121 -3.625 27.114 1.00 90.19 97 ILE A CA 1
ATOM 820 C C . ILE A 1 97 ? -21.426 -4.364 27.417 1.00 90.19 97 ILE A C 1
ATOM 822 O O . ILE A 1 97 ? -22.204 -3.891 28.240 1.00 90.19 97 ILE A O 1
ATOM 826 N N . ASN A 1 98 ? -21.643 -5.539 26.824 1.00 87.88 98 ASN A N 1
ATOM 827 C CA . ASN A 1 98 ? -22.839 -6.343 27.077 1.00 87.88 98 ASN A CA 1
ATOM 828 C C . ASN A 1 98 ? -22.941 -6.782 28.544 1.00 87.88 98 ASN A C 1
ATOM 830 O O . ASN A 1 98 ? -24.029 -6.782 29.114 1.00 87.88 98 ASN A O 1
ATOM 834 N N . GLU A 1 99 ? -21.825 -7.143 29.180 1.00 91.62 99 GLU A N 1
ATOM 835 C CA . GLU A 1 99 ? -21.795 -7.452 30.614 1.00 91.62 99 GLU A CA 1
ATOM 836 C C . GLU A 1 99 ? -22.156 -6.231 31.465 1.00 91.62 99 GLU A C 1
ATOM 838 O O . GLU A 1 99 ? -22.965 -6.345 32.387 1.00 91.62 99 GLU A O 1
ATOM 843 N N . ARG A 1 100 ? -21.618 -5.052 31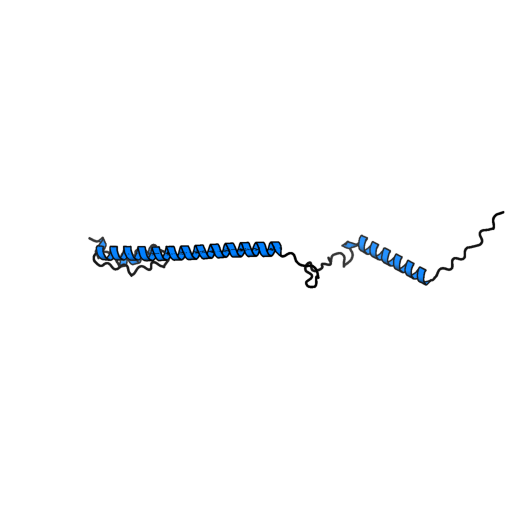.132 1.00 89.56 100 ARG A N 1
ATOM 844 C CA . ARG A 1 100 ? -21.961 -3.799 31.821 1.00 89.56 100 ARG A CA 1
ATOM 845 C C . ARG A 1 100 ? -23.427 -3.414 31.624 1.00 89.56 100 ARG A C 1
ATOM 847 O O . ARG A 1 100 ? -24.064 -3.001 32.585 1.00 89.56 100 ARG A O 1
ATOM 854 N N . LEU A 1 101 ? -23.981 -3.582 30.422 1.00 86.69 101 LEU A N 1
ATOM 855 C CA . LEU A 1 101 ? -25.400 -3.325 30.152 1.00 86.69 101 LEU A CA 1
ATOM 856 C C . LEU A 1 101 ? -26.305 -4.257 30.963 1.00 86.69 101 LEU A C 1
ATOM 858 O O . LEU A 1 101 ? -27.261 -3.784 31.567 1.00 86.69 101 LEU A O 1
ATOM 862 N N . LYS A 1 102 ? -25.959 -5.546 31.071 1.00 87.25 102 LYS A N 1
ATOM 863 C CA . LYS A 1 102 ? -26.684 -6.498 31.932 1.00 87.25 102 LYS A CA 1
ATOM 864 C C . LYS A 1 102 ? -26.640 -6.102 33.407 1.00 87.25 102 LYS A C 1
ATOM 866 O O . LYS A 1 102 ? -27.640 -6.226 34.106 1.00 87.25 102 LYS A O 1
ATOM 871 N N . GLN A 1 103 ? -25.490 -5.633 33.894 1.00 88.50 103 GLN A N 1
ATOM 872 C CA . GLN A 1 103 ? -25.380 -5.117 35.262 1.00 88.50 103 GLN A CA 1
ATOM 873 C C . GLN A 1 103 ? -26.270 -3.884 35.459 1.00 88.50 103 GLN A C 1
ATOM 875 O O . GLN A 1 103 ? -26.982 -3.799 36.457 1.00 88.50 103 GLN A O 1
ATOM 880 N N . LEU A 1 104 ? -26.276 -2.958 34.495 1.00 86.25 104 LEU A N 1
ATOM 881 C CA . LEU A 1 104 ? -27.135 -1.777 34.538 1.00 86.25 104 LEU A CA 1
ATOM 882 C C . LEU A 1 104 ? -28.617 -2.156 34.549 1.00 86.25 104 LEU A C 1
ATOM 884 O O . LEU A 1 104 ? -29.330 -1.661 35.412 1.00 86.25 104 LEU A O 1
ATOM 888 N N . GLU A 1 105 ? -29.057 -3.070 33.683 1.00 84.88 105 GLU A N 1
ATOM 889 C CA . GLU A 1 105 ? -30.438 -3.578 33.632 1.00 84.88 105 GLU A CA 1
ATOM 890 C C . GLU A 1 105 ? -30.892 -4.179 34.975 1.00 84.88 105 GLU A C 1
ATOM 892 O O . GLU A 1 105 ? -32.004 -3.916 35.440 1.00 84.88 105 GLU A O 1
ATOM 897 N N . GLN A 1 106 ? -30.013 -4.936 35.644 1.00 85.62 106 GLN A N 1
ATOM 898 C CA . GLN A 1 106 ? -30.289 -5.479 36.978 1.00 85.62 106 GLN A CA 1
ATOM 899 C C . GLN A 1 106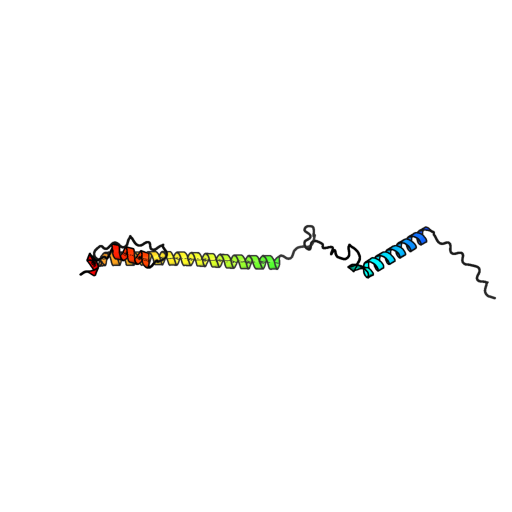 ? -30.442 -4.378 38.034 1.00 85.62 106 GLN A C 1
ATOM 901 O O . GLN A 1 106 ? -31.302 -4.479 38.907 1.00 85.62 106 GLN A O 1
ATOM 906 N N . THR A 1 107 ? -29.614 -3.332 37.973 1.00 85.94 107 THR A N 1
ATOM 907 C CA . THR A 1 107 ? -29.657 -2.223 38.943 1.00 85.94 107 THR A CA 1
ATOM 908 C C . THR A 1 107 ? -30.767 -1.208 38.671 1.00 85.94 107 THR A C 1
ATOM 910 O O . THR A 1 107 ? -31.284 -0.619 39.617 1.00 85.94 107 THR A O 1
ATOM 913 N N . SER A 1 108 ? -31.153 -1.005 37.409 1.00 79.31 108 SER A N 1
ATOM 914 C CA . SER A 1 108 ? -32.116 0.018 36.980 1.00 79.31 108 SER A CA 1
ATOM 915 C C . SER A 1 108 ? -33.579 -0.400 37.151 1.00 79.31 108 SER A C 1
ATOM 917 O O . SER A 1 108 ? -34.474 0.366 36.806 1.00 79.31 108 SER A O 1
ATOM 919 N N . GLY A 1 109 ? -33.843 -1.594 37.691 1.00 71.81 109 GLY A N 1
ATOM 920 C CA . GLY A 1 109 ? -35.203 -2.052 37.974 1.00 71.81 109 GLY A CA 1
ATOM 921 C C . GLY A 1 109 ? -35.967 -2.566 36.750 1.00 71.81 109 GLY A C 1
ATOM 922 O O . GLY A 1 109 ? -37.193 -2.507 36.747 1.00 71.81 109 GLY A O 1
ATOM 923 N N . GLY A 1 110 ? -35.271 -3.092 35.733 1.00 69.12 110 GLY A N 1
ATOM 924 C CA . GLY A 1 110 ? -35.900 -3.738 34.570 1.00 69.12 110 GLY A CA 1
ATOM 925 C C . GLY A 1 110 ? -35.995 -2.874 33.311 1.00 69.12 110 GLY A C 1
ATOM 926 O O . GLY A 1 110 ? -36.759 -3.201 32.403 1.00 69.12 110 GLY A O 1
ATOM 927 N N . VAL A 1 111 ? -35.226 -1.782 33.225 1.00 71.12 111 VAL A N 1
ATOM 928 C CA . VAL A 1 111 ? -35.108 -1.018 31.977 1.00 71.12 111 VAL A CA 1
ATOM 929 C C . VAL A 1 111 ? -34.240 -1.795 30.986 1.00 71.12 111 VAL A C 1
ATOM 931 O O . VAL A 1 111 ? -33.032 -1.926 31.178 1.00 71.12 111 VAL A O 1
ATOM 934 N N . GLN A 1 112 ? -34.862 -2.293 29.918 1.00 71.25 112 GLN A N 1
ATOM 935 C CA . GLN A 1 112 ? -34.192 -3.037 28.850 1.00 71.25 112 GLN A CA 1
ATOM 936 C C . GLN A 1 112 ? -33.485 -2.091 27.871 1.00 71.25 112 GLN A C 1
ATOM 938 O O . GLN A 1 112 ? -34.124 -1.246 27.236 1.00 71.25 112 GLN A O 1
ATOM 943 N N . PHE A 1 113 ? -32.172 -2.271 27.709 1.00 72.19 113 PHE A N 1
ATOM 944 C CA . PHE A 1 113 ? -31.324 -1.490 26.796 1.00 72.19 113 PHE A CA 1
ATOM 945 C C . PHE A 1 113 ? -31.169 -2.126 25.398 1.00 72.19 113 PHE A C 1
ATOM 947 O O . PHE A 1 113 ? -30.425 -1.609 24.569 1.00 72.19 113 PHE A O 1
ATOM 954 N N . ASP A 1 114 ? -31.900 -3.203 25.096 1.00 68.56 114 ASP A N 1
ATOM 955 C CA . ASP A 1 114 ? -31.787 -3.971 23.840 1.00 68.56 114 ASP A CA 1
ATOM 956 C C . ASP A 1 114 ? -32.169 -3.188 22.564 1.00 68.56 114 ASP A C 1
ATOM 958 O O . ASP A 1 114 ? -31.925 -3.649 21.452 1.00 68.56 114 ASP A O 1
ATOM 962 N N . ALA A 1 115 ? -32.764 -1.997 22.695 1.00 64.88 115 ALA A N 1
ATOM 963 C CA . ALA A 1 115 ? -33.154 -1.147 21.564 1.00 64.88 115 ALA A CA 1
ATOM 964 C C . ALA A 1 115 ? -31.984 -0.346 20.948 1.00 64.88 115 ALA A C 1
ATOM 966 O O . ALA A 1 115 ? -32.140 0.298 19.901 1.00 64.88 115 ALA A O 1
ATOM 967 N N . PHE A 1 116 ? -30.816 -0.342 21.597 1.00 71.81 116 PHE A N 1
ATOM 968 C CA . PHE A 1 116 ? -29.633 0.352 21.100 1.00 71.81 116 PHE A CA 1
ATOM 969 C C . PHE A 1 116 ? -28.788 -0.593 20.243 1.00 71.81 116 PHE A C 1
ATOM 971 O O . PHE A 1 116 ? -28.209 -1.554 20.744 1.00 71.81 116 PHE A O 1
ATOM 978 N N . ASP A 1 117 ? -28.704 -0.300 18.945 1.00 75.62 117 ASP A N 1
ATOM 979 C CA . ASP A 1 117 ? -27.762 -0.969 18.054 1.00 75.62 117 ASP A CA 1
ATOM 980 C C . ASP A 1 117 ? -26.347 -0.462 18.365 1.00 75.62 117 ASP A C 1
ATOM 982 O O . ASP A 1 117 ? -26.031 0.707 18.150 1.00 75.62 117 ASP A O 1
ATOM 986 N N . LEU A 1 118 ? -25.516 -1.335 18.936 1.00 75.56 118 LEU A N 1
ATOM 987 C CA . LEU A 1 118 ? -24.125 -1.033 19.287 1.00 75.56 118 LEU A CA 1
ATOM 988 C C . LEU A 1 118 ? -23.176 -1.132 18.081 1.00 75.56 118 LEU A C 1
ATOM 990 O O . LEU A 1 118 ? -21.988 -0.834 18.228 1.00 75.56 118 LEU A O 1
ATOM 994 N N . ASP A 1 119 ? -23.677 -1.584 16.926 1.00 78.94 119 ASP A N 1
ATOM 995 C CA . ASP A 1 119 ? -22.906 -1.764 15.696 1.00 78.94 119 ASP A CA 1
ATOM 996 C C . ASP A 1 119 ? -23.097 -0.626 14.681 1.00 78.94 119 ASP A C 1
ATOM 998 O O . ASP A 1 119 ? -22.306 -0.528 13.739 1.00 78.94 119 ASP A O 1
ATOM 1002 N N . GLU A 1 120 ? -24.089 0.249 14.876 1.00 84.19 120 GLU A N 1
ATOM 1003 C CA . GLU A 1 120 ? -24.293 1.455 14.064 1.00 84.19 120 GLU A CA 1
ATOM 1004 C C . GLU A 1 120 ? -23.358 2.596 14.518 1.00 84.19 120 GLU A C 1
ATOM 1006 O O . GLU A 1 120 ? -22.968 2.688 15.687 1.00 84.19 120 GLU A O 1
ATOM 1011 N N . ASP A 1 121 ? -22.993 3.488 13.592 1.00 85.06 121 ASP A N 1
ATOM 1012 C CA . ASP A 1 121 ? -22.280 4.717 13.947 1.00 85.06 121 ASP A CA 1
ATOM 1013 C C . ASP A 1 121 ? -23.160 5.570 14.876 1.00 85.06 121 ASP A C 1
ATOM 1015 O O . ASP A 1 121 ? -24.353 5.761 14.630 1.00 85.06 121 ASP A O 1
ATOM 1019 N N . PHE A 1 122 ? -22.571 6.088 15.957 1.00 87.75 122 PHE A N 1
ATOM 1020 C CA . PHE A 1 122 ? -23.306 6.888 16.934 1.00 87.75 122 PHE A CA 1
ATOM 1021 C C . PHE A 1 122 ? -23.794 8.201 16.308 1.00 87.75 122 PHE A C 1
ATOM 1023 O O . PHE A 1 122 ? -22.992 9.078 15.979 1.00 87.75 122 PHE A O 1
ATOM 1030 N N . ASP A 1 123 ? -25.114 8.337 16.199 1.00 89.94 123 ASP A N 1
ATOM 1031 C CA . ASP A 1 123 ? -25.801 9.539 15.735 1.00 89.94 123 ASP A CA 1
ATOM 1032 C C . ASP A 1 123 ? -26.514 10.207 16.927 1.00 89.94 123 ASP A C 1
ATOM 1034 O O . ASP A 1 123 ? -27.399 9.582 17.528 1.00 89.94 123 ASP A O 1
ATOM 1038 N N . PRO A 1 124 ? -26.126 11.439 17.313 1.00 92.00 124 PRO A N 1
ATOM 1039 C CA . PRO A 1 124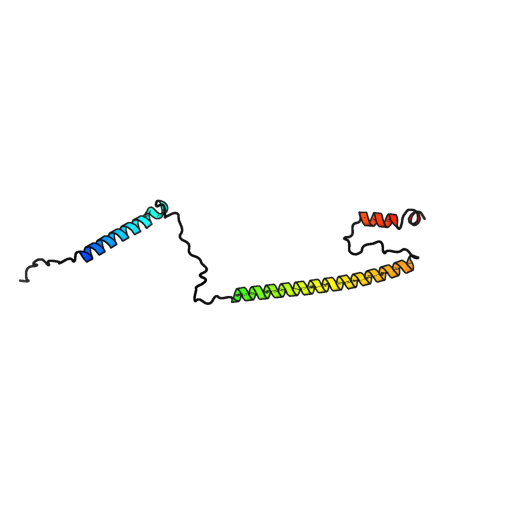 ? -26.672 12.100 18.493 1.00 92.00 124 PRO A CA 1
ATOM 1040 C C . PRO A 1 124 ? -28.180 12.343 18.394 1.00 92.00 124 PRO A C 1
ATOM 1042 O O . PRO A 1 124 ? -2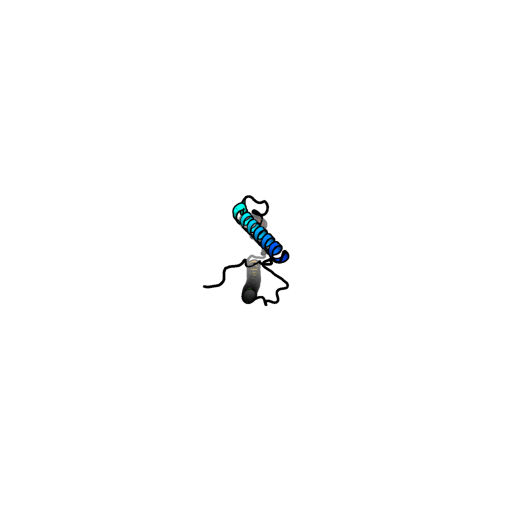8.861 12.215 19.410 1.00 92.00 124 PRO A O 1
ATOM 1045 N N . ASP A 1 125 ? -28.703 12.637 17.202 1.00 91.44 125 ASP A N 1
ATOM 1046 C CA . ASP A 1 125 ? -30.119 12.963 17.020 1.00 91.44 125 ASP A CA 1
ATOM 1047 C C . ASP A 1 125 ? -30.972 11.696 17.179 1.00 91.44 125 ASP A C 1
ATOM 1049 O O . ASP A 1 125 ? -31.874 11.646 18.016 1.00 91.44 125 ASP A O 1
ATOM 1053 N N . LYS A 1 126 ? -30.597 10.603 16.494 1.00 88.31 126 LYS A N 1
ATOM 1054 C CA . LYS A 1 126 ? -31.261 9.293 16.656 1.00 88.31 126 LYS A CA 1
ATOM 1055 C C . LYS A 1 126 ? -31.180 8.777 18.090 1.00 88.31 126 LYS A C 1
ATOM 1057 O O . LYS A 1 126 ? -32.094 8.106 18.568 1.00 88.31 126 LYS A O 1
ATOM 1062 N N . PHE A 1 127 ? -30.055 9.009 18.763 1.00 85.94 127 PHE A N 1
ATOM 1063 C CA . PHE A 1 127 ? -29.881 8.589 20.147 1.00 85.94 127 PHE A CA 1
ATOM 1064 C C . PHE A 1 127 ? -30.772 9.396 21.096 1.00 85.94 127 PHE A C 1
ATOM 1066 O O . PHE A 1 127 ? -31.374 8.807 21.993 1.00 85.94 127 PHE A O 1
ATOM 1073 N N . ALA A 1 128 ? -30.893 10.710 20.882 1.00 87.38 128 ALA A N 1
ATOM 1074 C CA . ALA A 1 128 ? -31.797 11.569 21.639 1.00 87.38 128 ALA A CA 1
ATOM 1075 C C . ALA A 1 128 ? -33.261 11.140 21.462 1.00 87.38 128 ALA A C 1
ATOM 1077 O O . ALA A 1 128 ? -33.961 10.996 22.463 1.00 87.38 128 ALA A O 1
ATOM 1078 N N . ASP A 1 129 ? -33.685 10.837 20.233 1.00 87.75 129 ASP A N 1
ATOM 1079 C CA . ASP A 1 129 ? -35.033 10.331 19.945 1.00 87.75 129 ASP A CA 1
ATOM 1080 C C . ASP A 1 129 ? -35.323 9.028 20.710 1.00 87.75 129 ASP A C 1
ATOM 1082 O O . ASP A 1 129 ? -36.329 8.918 21.413 1.00 87.75 129 ASP A O 1
ATOM 1086 N N . LYS A 1 130 ? -34.398 8.056 20.656 1.00 85.25 130 LYS A N 1
ATOM 1087 C CA . LYS A 1 130 ? -34.513 6.784 21.396 1.00 85.25 130 LYS A CA 1
ATOM 1088 C C . LYS A 1 130 ? -34.542 6.986 22.914 1.00 85.25 130 LYS A C 1
ATOM 1090 O O . LYS A 1 130 ? -35.239 6.259 23.622 1.00 85.25 130 LYS A O 1
ATOM 1095 N N . MET A 1 131 ? -33.772 7.947 23.429 1.00 83.62 131 MET A N 1
ATOM 1096 C CA . MET A 1 131 ? -33.759 8.272 24.855 1.00 83.62 131 MET A CA 1
ATOM 1097 C C . MET A 1 131 ? -35.050 8.955 25.297 1.00 83.62 131 MET A C 1
ATOM 1099 O O . MET A 1 131 ? -35.568 8.591 26.345 1.00 83.62 131 MET A O 1
ATOM 1103 N N . ALA A 1 132 ? -35.604 9.872 24.503 1.00 84.56 132 ALA A N 1
ATOM 1104 C CA . ALA A 1 132 ? -36.890 10.504 24.787 1.00 84.56 132 ALA A CA 1
ATOM 1105 C C . ALA A 1 132 ? -38.049 9.491 24.762 1.00 84.56 132 ALA A C 1
ATOM 1107 O O . ALA A 1 132 ? -38.960 9.585 25.580 1.00 84.56 132 ALA A O 1
ATOM 1108 N N . GLU A 1 133 ? -37.997 8.493 23.873 1.00 82.88 133 GLU A N 1
ATOM 1109 C CA . GLU A 1 133 ? -38.987 7.410 23.819 1.00 82.88 133 GLU A CA 1
ATOM 1110 C C . GLU A 1 133 ? -38.946 6.520 25.074 1.00 82.88 133 GLU A C 1
ATOM 1112 O O . GLU A 1 133 ? -39.986 6.149 25.616 1.00 82.88 133 GLU A O 1
ATOM 1117 N N . LYS A 1 134 ? -37.745 6.161 25.550 1.00 79.12 134 LYS A N 1
ATOM 1118 C CA . LYS A 1 134 ? -37.568 5.266 26.709 1.00 79.12 134 LYS A CA 1
ATOM 1119 C C . LYS A 1 134 ? -37.653 5.977 28.056 1.00 79.12 134 LYS A C 1
ATOM 1121 O O . LYS A 1 134 ? -38.118 5.387 29.027 1.00 79.12 134 LYS A O 1
ATOM 1126 N N . PHE A 1 135 ? -37.190 7.217 28.111 1.00 78.75 135 PHE A N 1
ATOM 1127 C CA . PHE A 1 135 ? -37.078 8.046 29.304 1.00 78.75 135 PHE A CA 1
ATOM 1128 C C . PHE A 1 135 ? -37.735 9.402 29.014 1.00 78.75 135 PHE A C 1
ATOM 1130 O O . PHE A 1 135 ? -37.068 10.424 28.916 1.00 78.75 135 PHE A O 1
ATOM 1137 N N . GLY A 1 136 ? -39.049 9.404 28.798 1.00 76.62 136 GLY A N 1
ATOM 1138 C CA . GLY A 1 136 ? -39.823 10.615 28.507 1.00 76.62 136 GLY A CA 1
ATOM 1139 C C . GLY A 1 136 ? -40.236 11.400 29.759 1.00 76.62 136 GLY A C 1
ATOM 1140 O O . GLY A 1 136 ? -39.595 11.330 30.812 1.00 76.62 136 GLY A O 1
ATOM 1141 N N . GLU A 1 137 ? -41.351 12.129 29.658 1.00 70.69 137 GLU A N 1
ATOM 1142 C CA . GLU A 1 137 ? -41.911 12.934 30.759 1.00 70.69 137 GLU A CA 1
ATOM 1143 C C . GLU A 1 137 ? -42.221 12.107 32.016 1.00 70.69 137 GLU A C 1
ATOM 1145 O O . GLU A 1 137 ? -42.044 12.602 33.124 1.00 70.69 137 GLU A O 1
ATOM 1150 N N . ASP A 1 138 ? -42.584 10.832 31.873 1.00 72.31 138 ASP A N 1
ATOM 1151 C CA . ASP A 1 138 ? -42.872 9.948 33.011 1.00 72.31 138 ASP A CA 1
ATOM 1152 C C . ASP A 1 138 ? -41.637 9.653 33.886 1.00 72.31 138 ASP A C 1
ATOM 1154 O O . ASP A 1 138 ? -41.779 9.311 35.060 1.00 72.31 138 ASP A O 1
ATOM 1158 N N . TYR A 1 139 ? -40.425 9.784 33.330 1.00 73.62 139 TYR A N 1
ATOM 1159 C CA . TYR A 1 139 ? -39.161 9.562 34.041 1.00 73.62 139 TYR A CA 1
ATOM 1160 C C . TYR A 1 139 ? -38.507 10.875 34.497 1.00 73.62 139 TYR A C 1
ATOM 1162 O O . TYR A 1 139 ? -38.031 10.959 35.626 1.00 73.62 139 TYR A O 1
ATOM 1170 N N . TYR A 1 140 ? -38.486 11.907 33.641 1.00 77.50 140 TYR A N 1
ATOM 1171 C CA . TYR A 1 140 ? -37.859 13.205 33.949 1.00 77.50 140 TYR A CA 1
ATOM 1172 C C . TYR A 1 140 ? -38.803 14.244 34.575 1.00 77.50 140 TYR A C 1
ATOM 1174 O O . TYR A 1 140 ? -38.340 15.298 35.005 1.00 77.50 140 TYR A O 1
ATOM 1182 N N . GLY A 1 141 ? -40.112 13.985 34.605 1.00 71.88 141 GLY A N 1
ATOM 1183 C CA . GLY A 1 141 ? -41.126 14.843 35.225 1.00 71.88 141 GLY A CA 1
ATOM 1184 C C . GLY A 1 141 ? -41.359 14.584 36.719 1.00 71.88 141 GLY A C 1
ATOM 1185 O O . GLY A 1 141 ? -42.244 15.218 37.297 1.00 71.88 141 GLY A O 1
ATOM 1186 N N . GLN A 1 142 ? -40.599 13.663 37.328 1.00 56.12 142 GLN A N 1
ATOM 1187 C CA . GLN A 1 142 ? -40.544 13.430 38.780 1.00 56.12 142 GLN A CA 1
ATOM 1188 C C . GLN A 1 142 ? -39.498 14.300 39.480 1.00 56.12 142 GLN A C 1
ATOM 1190 O O . GLN A 1 142 ? -38.410 14.520 38.904 1.00 56.12 142 GLN A O 1
#